Protein AF-A0AA93BDP3-F1 (afdb_monomer_lite)

Foldseek 3Di:
DDDDDDDDDDDDDDDDDPPPDPDPPDPPPVPVWAFDWAFDFADDPDPDDDGWDAAFAKKFKFKFAFPDDDFDVGTPPPSGRFIWTDHGHRTTHGDVVTDTDTDDPDGWIKMKMKPDRDDDDRNDDDADPPDCPCVRSRVIDIDIDGD

Structure (mmCIF, N/CA/C/O backbone):
data_AF-A0AA93BDP3-F1
#
_entry.id   AF-A0AA93BDP3-F1
#
loop_
_atom_site.group_PDB
_atom_site.id
_atom_site.type_symbol
_atom_site.label_atom_id
_atom_site.label_alt_id
_atom_site.label_comp_id
_atom_site.label_asym_id
_atom_site.label_entity_id
_atom_site.label_seq_id
_atom_site.pdbx_PDB_ins_code
_atom_site.Cartn_x
_atom_site.Cartn_y
_atom_site.Cartn_z
_atom_site.occupancy
_atom_site.B_iso_or_equiv
_atom_site.auth_seq_id
_atom_site.auth_comp_id
_atom_site.auth_asym_id
_atom_site.auth_atom_id
_atom_site.pdbx_PDB_model_num
ATOM 1 N N . MET A 1 1 ? -50.319 79.527 -13.551 1.00 42.88 1 MET A N 1
ATOM 2 C CA . MET A 1 1 ? -48.980 79.316 -12.952 1.00 42.88 1 MET A CA 1
ATOM 3 C C . MET A 1 1 ? -49.105 78.208 -11.916 1.00 42.88 1 MET A C 1
ATOM 5 O O . MET A 1 1 ? -49.765 78.401 -10.906 1.00 42.88 1 MET A O 1
ATOM 9 N N . LYS A 1 2 ? -48.605 77.010 -12.232 1.00 38.09 2 LYS A N 1
ATOM 10 C CA . LYS A 1 2 ? -48.874 75.761 -11.503 1.00 38.09 2 LYS A CA 1
ATOM 11 C C . LYS A 1 2 ? -47.620 75.378 -10.711 1.00 38.09 2 LYS A C 1
ATOM 13 O O . LYS A 1 2 ? -46.601 75.061 -11.312 1.00 38.09 2 LYS A O 1
ATOM 18 N N . LYS A 1 3 ? -47.681 75.454 -9.377 1.00 42.91 3 LYS A N 1
ATOM 19 C CA . LYS A 1 3 ? -46.664 74.894 -8.474 1.00 42.91 3 LYS A CA 1
ATOM 20 C C . LYS A 1 3 ? -47.032 73.435 -8.221 1.00 42.91 3 LYS A C 1
ATOM 22 O O . LYS A 1 3 ? -48.096 73.179 -7.668 1.00 42.91 3 LYS A O 1
ATOM 27 N N . MET A 1 4 ? -46.191 72.493 -8.634 1.00 49.16 4 MET A N 1
ATOM 28 C CA . MET A 1 4 ? -46.316 71.095 -8.217 1.00 49.16 4 MET A CA 1
ATOM 29 C C . MET A 1 4 ? -44.953 70.575 -7.773 1.00 49.16 4 MET A C 1
ATOM 31 O O . MET A 1 4 ? -44.023 70.416 -8.560 1.00 49.16 4 MET A O 1
ATOM 35 N N . THR A 1 5 ? -44.872 70.403 -6.459 1.00 49.09 5 THR A N 1
ATOM 36 C CA . THR A 1 5 ? -43.791 69.834 -5.664 1.00 49.09 5 THR A CA 1
ATOM 37 C C . THR A 1 5 ? -43.492 68.403 -6.111 1.00 49.09 5 THR A C 1
ATOM 39 O O . THR A 1 5 ? -44.406 67.602 -6.297 1.00 49.09 5 THR A O 1
ATOM 42 N N . LYS A 1 6 ? -42.206 68.092 -6.305 1.00 47.19 6 LYS A N 1
ATOM 43 C CA . LYS A 1 6 ? -41.713 66.779 -6.735 1.00 47.19 6 LYS A CA 1
ATOM 44 C C . LYS A 1 6 ? -41.786 65.785 -5.568 1.00 47.19 6 LYS A C 1
ATOM 46 O O . LYS A 1 6 ? -41.205 66.045 -4.520 1.00 47.19 6 LYS A O 1
ATOM 51 N N . PHE A 1 7 ? -42.481 64.666 -5.762 1.00 49.91 7 PHE A N 1
ATOM 52 C CA . PHE A 1 7 ? -42.491 63.535 -4.833 1.00 49.91 7 PHE A CA 1
ATOM 53 C C . PHE A 1 7 ? -41.270 62.635 -5.069 1.00 49.91 7 PHE A C 1
ATOM 55 O O . PHE A 1 7 ? -40.931 62.313 -6.207 1.00 49.91 7 PHE A O 1
ATOM 62 N N . PHE A 1 8 ? -40.621 62.254 -3.971 1.00 51.09 8 PHE A N 1
ATOM 63 C CA . PHE A 1 8 ? -39.533 61.283 -3.892 1.00 51.09 8 PHE A CA 1
ATOM 64 C C . PHE A 1 8 ? -40.124 59.873 -4.058 1.00 51.09 8 PHE A C 1
ATOM 66 O O . PHE A 1 8 ? -41.005 59.493 -3.289 1.00 51.09 8 PHE A O 1
ATOM 73 N N . ALA A 1 9 ? -39.668 59.105 -5.050 1.00 52.03 9 ALA A N 1
ATOM 74 C CA . ALA A 1 9 ? -40.040 57.700 -5.217 1.00 52.03 9 ALA A CA 1
ATOM 75 C C . ALA A 1 9 ? -38.878 56.809 -4.755 1.00 52.03 9 ALA A C 1
ATOM 77 O O . ALA A 1 9 ? -37.802 56.810 -5.348 1.00 52.03 9 ALA A O 1
ATOM 78 N N . LEU A 1 10 ? -39.115 56.080 -3.664 1.00 44.25 10 LEU A N 1
ATOM 79 C CA . LEU A 1 10 ? -38.250 55.052 -3.096 1.00 44.25 10 LEU A CA 1
ATOM 80 C C . LEU A 1 10 ? -38.390 53.774 -3.938 1.00 44.25 10 LEU A C 1
ATOM 82 O O . LEU A 1 10 ? -39.444 53.144 -3.929 1.00 44.25 10 LEU A O 1
ATOM 86 N N . ALA A 1 11 ? -37.348 53.401 -4.679 1.00 54.69 11 ALA A N 1
ATOM 87 C CA . ALA A 1 11 ? -37.310 52.141 -5.414 1.00 54.69 11 ALA A CA 1
ATOM 88 C C . ALA A 1 11 ? -36.842 51.008 -4.480 1.00 54.69 11 ALA A C 1
ATOM 90 O O . ALA A 1 11 ? -35.660 50.917 -4.158 1.00 54.69 11 ALA A O 1
ATOM 91 N N . LEU A 1 12 ? -37.772 50.151 -4.041 1.00 49.03 12 LEU A N 1
ATOM 92 C CA . LEU A 1 12 ? -37.450 48.845 -3.459 1.00 49.03 12 LEU A CA 1
ATOM 93 C C . LEU A 1 12 ? -37.124 47.873 -4.599 1.00 49.03 12 LEU A C 1
ATOM 95 O O . LEU A 1 12 ? -38.009 47.496 -5.366 1.00 49.03 12 LEU A O 1
ATOM 99 N N . LEU A 1 13 ? -35.863 47.457 -4.699 1.00 49.91 13 LEU A N 1
ATOM 100 C CA . LEU A 1 13 ? -35.436 46.403 -5.613 1.00 49.91 13 LEU A CA 1
ATOM 101 C C . LEU A 1 13 ? -35.403 45.071 -4.849 1.00 49.91 13 LEU A C 1
ATOM 103 O O . LEU A 1 13 ? -34.423 44.747 -4.185 1.00 49.91 13 LEU A O 1
ATOM 107 N N . ALA A 1 14 ? -36.500 44.316 -4.916 1.00 54.69 14 ALA A N 1
ATOM 108 C CA . ALA A 1 14 ? -36.542 42.928 -4.467 1.00 54.69 14 ALA A CA 1
ATOM 109 C C . ALA A 1 14 ? -36.019 42.030 -5.600 1.00 54.69 14 ALA A C 1
ATOM 111 O O . ALA A 1 14 ? -36.717 41.785 -6.583 1.00 54.69 14 ALA A O 1
ATOM 112 N N . GLY A 1 15 ? -34.769 41.576 -5.486 1.00 51.59 15 GLY A N 1
ATOM 113 C CA . GLY A 1 15 ? -34.210 40.550 -6.363 1.00 51.59 15 GLY A CA 1
ATOM 114 C C . GLY A 1 15 ? -34.722 39.174 -5.946 1.00 51.59 15 GLY A C 1
ATOM 115 O O . GLY A 1 15 ? -34.378 38.684 -4.874 1.00 51.59 15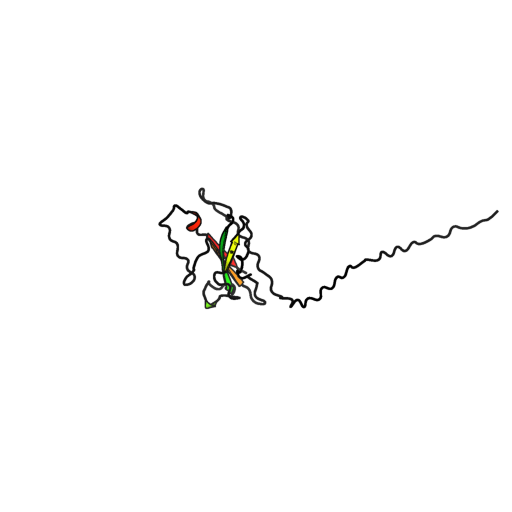 GLY A O 1
ATOM 116 N N . ALA A 1 16 ? -35.555 38.559 -6.784 1.00 53.38 16 ALA A N 1
ATOM 117 C CA . ALA A 1 16 ? -35.942 37.165 -6.636 1.00 53.38 16 ALA A CA 1
ATOM 118 C C . ALA A 1 16 ? -34.717 36.275 -6.898 1.00 53.38 16 ALA A C 1
ATOM 120 O O . ALA A 1 16 ? -34.163 36.282 -7.997 1.00 53.38 16 ALA A O 1
ATOM 121 N N . MET A 1 17 ? -34.289 35.514 -5.891 1.00 52.91 17 MET A N 1
ATOM 122 C CA . MET A 1 17 ? -33.316 34.443 -6.091 1.00 52.91 17 MET A CA 1
ATOM 123 C C . MET A 1 17 ? -34.071 33.266 -6.709 1.00 52.91 17 MET A C 1
ATOM 125 O O . MET A 1 17 ? -34.927 32.672 -6.056 1.00 52.91 17 MET A O 1
ATOM 129 N N . VAL A 1 18 ? -33.804 32.960 -7.981 1.00 53.69 18 VAL A N 1
ATOM 130 C CA . VAL A 1 18 ? -34.303 31.731 -8.601 1.00 53.69 18 VAL A CA 1
ATOM 131 C C . VAL A 1 18 ? -33.422 30.592 -8.080 1.00 53.69 18 VAL A C 1
ATOM 133 O O . VAL A 1 18 ? -32.259 30.452 -8.451 1.00 53.69 18 VAL A O 1
ATOM 136 N N . SER A 1 19 ? -33.940 29.840 -7.112 1.00 49.31 19 SER A N 1
ATOM 137 C CA . SER A 1 19 ? -33.335 28.580 -6.691 1.00 49.31 19 SER A CA 1
ATOM 138 C C . SER A 1 19 ? -33.794 27.520 -7.684 1.00 49.31 19 SER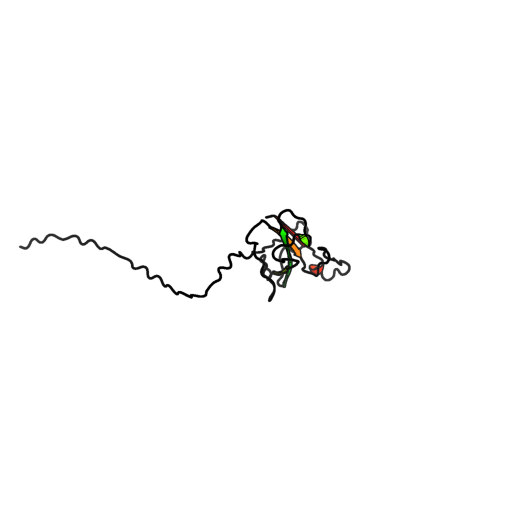 A C 1
ATOM 140 O O . SER A 1 19 ? -34.966 27.148 -7.694 1.00 49.31 19 SER A O 1
ATOM 142 N N . CYS A 1 20 ? -32.898 27.066 -8.559 1.00 48.88 20 CYS A N 1
ATOM 143 C CA . CYS A 1 20 ? -33.125 25.850 -9.330 1.00 48.88 20 CYS A CA 1
ATOM 144 C C . CYS A 1 20 ? -32.985 24.651 -8.384 1.00 48.88 20 CYS A C 1
ATOM 146 O O . CYS A 1 20 ? -31.910 24.070 -8.261 1.00 48.88 20 CYS A O 1
ATOM 148 N N . SER A 1 21 ? -34.066 24.286 -7.701 1.00 50.03 21 SER A N 1
ATOM 149 C CA . SER A 1 21 ? -34.184 22.984 -7.050 1.00 50.03 21 SER A CA 1
ATOM 150 C C . SER A 1 21 ? -34.508 21.937 -8.115 1.00 50.03 21 SER A C 1
ATOM 152 O O . SER A 1 21 ? -35.646 21.839 -8.568 1.00 50.03 21 SER A O 1
ATOM 154 N N . THR A 1 22 ? -33.502 21.167 -8.527 1.00 46.56 22 THR A N 1
ATOM 155 C CA . THR A 1 22 ? -33.737 19.801 -9.005 1.00 46.56 22 THR A CA 1
ATOM 156 C C . THR A 1 22 ? -33.573 18.897 -7.796 1.00 46.56 22 THR A C 1
ATOM 158 O O . THR A 1 22 ? -32.465 18.681 -7.311 1.00 46.56 22 THR A O 1
ATOM 161 N N . GLU A 1 23 ? -34.708 18.454 -7.264 1.00 53.53 23 GLU A N 1
ATOM 162 C CA . GLU A 1 23 ? -34.772 17.320 -6.355 1.00 53.53 23 GLU A CA 1
ATOM 163 C C . GLU A 1 23 ? -34.564 16.051 -7.184 1.00 53.53 23 GLU A C 1
ATOM 165 O O . GLU A 1 23 ? -35.497 15.554 -7.808 1.00 53.53 23 GLU A O 1
ATOM 170 N N . ASP A 1 24 ? -33.347 15.516 -7.183 1.00 44.81 24 ASP A N 1
ATOM 171 C CA . ASP A 1 24 ? -33.153 14.095 -7.449 1.00 44.81 24 ASP A CA 1
ATOM 172 C C . ASP A 1 24 ? -33.258 13.368 -6.111 1.00 44.81 24 ASP A C 1
ATOM 174 O O . ASP A 1 24 ? -32.298 13.244 -5.347 1.00 44.81 24 ASP A O 1
ATOM 178 N N . THR A 1 25 ? -34.469 12.904 -5.805 1.00 51.44 25 THR A N 1
ATOM 179 C CA . THR A 1 25 ? -34.734 11.969 -4.711 1.00 51.44 25 THR A CA 1
ATOM 180 C C . THR A 1 25 ? -34.200 10.587 -5.093 1.00 51.44 25 THR A C 1
ATOM 182 O O . THR A 1 25 ? -34.947 9.646 -5.350 1.00 51.44 25 THR A O 1
ATOM 185 N N . VAL A 1 26 ? -32.878 10.446 -5.136 1.00 51.81 26 VAL A N 1
ATOM 186 C CA . VAL A 1 26 ? -32.253 9.146 -4.898 1.00 51.81 26 VAL A CA 1
ATOM 187 C C . VAL A 1 26 ? -32.220 8.999 -3.380 1.00 51.81 26 VAL A C 1
ATOM 189 O O . VAL A 1 26 ? -31.751 9.925 -2.716 1.00 51.81 26 VAL A O 1
ATOM 192 N N . PRO A 1 27 ? -32.696 7.895 -2.781 1.00 41.59 27 PRO A N 1
ATOM 193 C CA . PRO A 1 27 ? -32.350 7.609 -1.403 1.00 41.59 27 PRO A CA 1
ATOM 194 C C . PRO A 1 27 ? -30.847 7.332 -1.397 1.00 41.59 27 PRO A C 1
ATOM 196 O O . PRO A 1 27 ? -30.405 6.195 -1.556 1.00 41.59 27 PRO A O 1
ATOM 199 N N . SER A 1 28 ? -30.036 8.382 -1.277 1.00 44.47 28 SER A N 1
ATOM 200 C CA . SER A 1 28 ? -28.689 8.219 -0.788 1.00 44.47 28 SER A CA 1
ATOM 201 C C . SER A 1 28 ? -28.878 7.711 0.632 1.00 44.47 28 SER A C 1
ATOM 203 O O . SER A 1 28 ? -29.227 8.442 1.554 1.00 44.47 28 SER A O 1
ATOM 205 N N . THR A 1 29 ? -28.665 6.413 0.829 1.00 46.38 29 THR A N 1
ATOM 206 C CA . THR A 1 29 ? -27.973 6.008 2.044 1.00 46.38 29 THR A CA 1
ATOM 207 C C . THR A 1 29 ? -26.754 6.911 2.082 1.00 46.38 29 THR A C 1
ATOM 209 O O . THR A 1 29 ? -25.841 6.741 1.270 1.00 46.38 29 THR A O 1
ATOM 212 N N . GLN A 1 30 ? -26.822 7.968 2.884 1.00 49.25 30 GLN A N 1
ATOM 213 C CA . GLN A 1 30 ? -25.695 8.826 3.166 1.00 49.25 30 GLN A CA 1
ATOM 214 C C . GLN A 1 30 ? -24.679 7.871 3.784 1.00 49.25 30 GLN A C 1
ATOM 216 O O . GLN A 1 30 ? -24.812 7.426 4.918 1.00 49.25 30 GLN A O 1
ATOM 221 N N . ASN A 1 31 ? -23.795 7.350 2.937 1.00 57.94 31 ASN A N 1
ATOM 222 C CA . ASN A 1 31 ? -22.749 6.448 3.353 1.00 57.94 31 ASN A CA 1
ATOM 223 C C . ASN A 1 31 ? -21.790 7.394 4.056 1.00 57.94 31 ASN A C 1
ATOM 225 O O . ASN A 1 31 ? -20.954 8.008 3.402 1.00 57.94 31 ASN A O 1
ATOM 229 N N . ASP A 1 32 ? -21.960 7.564 5.367 1.00 76.06 32 ASP A N 1
ATOM 230 C CA . ASP A 1 32 ? -21.176 8.470 6.221 1.00 76.06 32 ASP A CA 1
ATOM 231 C C . ASP A 1 32 ? -19.665 8.137 6.232 1.00 76.06 32 ASP A C 1
ATOM 233 O O . ASP A 1 32 ? -18.878 8.724 6.969 1.00 76.06 32 ASP A O 1
ATOM 237 N N . LYS A 1 33 ? -19.240 7.182 5.399 1.00 86.12 33 LYS A N 1
ATOM 238 C CA . LYS A 1 33 ? -17.868 6.749 5.198 1.00 86.12 33 LYS A CA 1
ATOM 239 C C . LYS A 1 33 ? -17.125 7.711 4.272 1.00 86.12 33 LYS A C 1
ATOM 241 O O . LYS A 1 33 ? -17.485 7.900 3.110 1.00 86.12 33 LYS A O 1
ATOM 246 N N . VAL A 1 34 ? -16.021 8.255 4.773 1.00 94.19 34 VAL A N 1
ATOM 247 C CA . VAL A 1 34 ? -15.106 9.121 4.018 1.00 94.19 34 VAL A CA 1
ATOM 248 C C . VAL A 1 34 ? -14.066 8.264 3.299 1.00 94.19 34 VAL A C 1
ATOM 250 O O . VAL A 1 34 ? -13.369 7.468 3.928 1.00 94.19 34 VAL A O 1
ATOM 253 N N . ALA A 1 35 ? -13.960 8.413 1.977 1.00 96.50 35 ALA A N 1
ATOM 254 C CA . ALA A 1 35 ? -12.942 7.722 1.187 1.00 96.50 35 ALA A CA 1
ATOM 255 C C . ALA A 1 35 ? -11.547 8.289 1.486 1.00 96.50 35 ALA A C 1
ATOM 257 O O . ALA A 1 35 ? -11.364 9.508 1.538 1.00 96.50 35 ALA A O 1
ATOM 258 N N . VAL A 1 36 ? -10.560 7.408 1.640 1.00 97.56 36 VAL A N 1
ATOM 259 C CA . VAL A 1 36 ? -9.168 7.817 1.855 1.00 97.56 36 VAL A CA 1
ATOM 260 C C . VAL A 1 36 ? -8.558 8.251 0.524 1.00 97.56 36 VAL A C 1
ATOM 262 O O . VAL A 1 36 ? -8.669 7.546 -0.482 1.00 97.56 36 VAL A O 1
ATOM 265 N N . GLN A 1 37 ? -7.891 9.405 0.517 1.00 97.44 37 GLN A N 1
ATOM 266 C CA . GLN A 1 37 ? -7.104 9.871 -0.623 1.00 97.44 37 GLN A CA 1
ATOM 267 C C . GLN A 1 37 ? -5.632 9.543 -0.382 1.00 97.44 37 GLN A C 1
ATOM 269 O O . GLN A 1 37 ? -5.016 10.093 0.527 1.00 97.44 37 GLN A O 1
ATOM 274 N N . PHE A 1 38 ? -5.068 8.655 -1.199 1.00 97.56 38 PHE A N 1
ATOM 275 C CA . PHE A 1 38 ? -3.659 8.286 -1.103 1.00 97.56 38 PHE A CA 1
ATOM 276 C C . PHE A 1 38 ? -2.820 9.093 -2.090 1.00 97.56 38 PHE A C 1
ATOM 278 O O . PHE A 1 38 ? -3.064 9.079 -3.300 1.00 97.56 38 PHE A O 1
ATOM 285 N N . THR A 1 39 ? -1.793 9.755 -1.563 1.00 96.50 39 THR A N 1
ATOM 286 C CA . THR A 1 39 ? -0.762 10.431 -2.351 1.00 96.50 39 THR A CA 1
ATOM 287 C C . THR A 1 39 ? 0.617 10.021 -1.859 1.00 96.50 39 THR A C 1
ATOM 289 O O . THR A 1 39 ? 0.848 10.017 -0.652 1.00 96.50 39 THR A O 1
ATOM 292 N N . GLY A 1 40 ? 1.539 9.718 -2.770 1.00 92.38 40 GLY A N 1
ATOM 293 C CA . GLY A 1 40 ? 2.901 9.308 -2.434 1.00 92.38 40 GLY A CA 1
ATOM 294 C C . GLY A 1 40 ? 3.932 10.159 -3.161 1.00 92.38 40 GLY A C 1
ATOM 295 O O . GLY A 1 40 ? 3.937 10.210 -4.387 1.00 92.38 40 GLY A O 1
ATOM 296 N N . GLY A 1 41 ? 4.818 10.816 -2.416 1.00 90.75 41 GLY A N 1
ATOM 297 C CA . GLY A 1 41 ? 6.020 11.438 -2.970 1.00 90.75 41 GLY A CA 1
ATOM 298 C C . GLY A 1 41 ? 7.219 10.505 -2.826 1.00 90.75 41 GLY A C 1
ATOM 299 O O . GLY A 1 41 ? 7.371 9.864 -1.789 1.00 90.75 41 GLY A O 1
ATOM 300 N N . ILE A 1 42 ? 8.083 10.458 -3.840 1.00 86.88 42 ILE A N 1
ATOM 301 C CA . ILE A 1 42 ? 9.361 9.744 -3.765 1.00 86.88 42 ILE A CA 1
ATOM 302 C C . ILE A 1 42 ? 10.445 10.760 -3.399 1.00 86.88 42 ILE A C 1
ATOM 304 O O . ILE A 1 42 ? 10.641 11.754 -4.097 1.00 86.88 42 ILE A O 1
ATOM 308 N N . SER A 1 43 ? 11.146 10.518 -2.292 1.00 82.94 43 SER A N 1
ATOM 309 C CA . SER A 1 43 ? 12.266 11.347 -1.844 1.00 82.94 43 SER A CA 1
ATOM 310 C C . SER A 1 43 ? 13.506 10.477 -1.691 1.00 82.94 43 SER A C 1
ATOM 312 O O . SER A 1 43 ? 13.554 9.591 -0.839 1.00 82.94 43 SER A O 1
ATOM 314 N N . VAL A 1 44 ? 14.507 10.719 -2.535 1.00 72.88 44 VAL A N 1
ATOM 315 C CA . VAL A 1 44 ? 15.756 9.950 -2.581 1.00 72.88 44 VAL A CA 1
ATOM 316 C C . VAL A 1 44 ? 16.951 10.894 -2.523 1.00 72.88 44 VAL A C 1
ATOM 318 O O . VAL A 1 44 ? 16.970 11.942 -3.160 1.00 72.88 44 VAL A O 1
ATOM 321 N N . ASN A 1 45 ? 17.977 10.503 -1.765 1.00 62.94 45 ASN A N 1
ATOM 322 C CA . ASN A 1 45 ? 19.253 11.225 -1.670 1.00 62.94 45 ASN A CA 1
ATOM 323 C C . ASN A 1 45 ? 20.356 10.579 -2.532 1.00 62.94 45 ASN A C 1
ATOM 325 O O . ASN A 1 45 ? 21.539 10.871 -2.356 1.00 62.94 45 ASN A O 1
ATOM 329 N N . THR A 1 46 ? 20.001 9.654 -3.430 1.00 56.38 46 THR A N 1
ATOM 330 C CA . THR A 1 46 ? 20.967 8.873 -4.209 1.00 56.38 46 THR A CA 1
ATOM 331 C C . THR A 1 46 ? 20.949 9.270 -5.681 1.00 56.38 46 THR A C 1
ATOM 333 O O . THR A 1 46 ? 19.930 9.621 -6.263 1.00 56.38 46 THR A O 1
ATOM 336 N N . ARG A 1 47 ? 22.124 9.192 -6.305 1.00 51.28 47 ARG A N 1
ATOM 337 C CA . ARG A 1 47 ? 22.379 9.572 -7.703 1.00 51.28 47 ARG A CA 1
ATOM 338 C C . ARG A 1 47 ? 21.771 8.637 -8.764 1.00 51.28 47 ARG A C 1
ATOM 340 O O . ARG A 1 47 ? 22.003 8.872 -9.941 1.00 51.28 47 ARG A O 1
ATOM 347 N N . ALA A 1 48 ? 21.069 7.573 -8.367 1.00 52.38 48 ALA A N 1
ATOM 348 C CA . ALA A 1 48 ? 20.653 6.483 -9.257 1.00 52.38 48 ALA A CA 1
ATOM 349 C C . ALA A 1 48 ? 19.142 6.178 -9.247 1.00 52.38 48 ALA A C 1
ATOM 351 O O . ALA A 1 48 ? 18.732 5.245 -9.925 1.00 52.38 48 ALA A O 1
ATOM 352 N N . ALA A 1 49 ? 18.323 6.922 -8.496 1.00 62.00 49 ALA A N 1
ATOM 353 C CA . ALA A 1 49 ? 16.910 6.590 -8.298 1.00 62.00 49 ALA A CA 1
ATOM 354 C C . ALA A 1 49 ? 15.960 7.541 -9.044 1.00 62.00 49 ALA A C 1
ATOM 356 O O . ALA A 1 49 ? 16.211 8.746 -9.141 1.00 62.00 49 ALA A O 1
ATOM 357 N N . GLY A 1 50 ? 14.863 6.982 -9.564 1.00 68.25 50 GLY A N 1
ATOM 358 C CA . GLY A 1 50 ? 13.741 7.750 -10.101 1.00 68.25 50 GLY A CA 1
ATOM 359 C C . GLY A 1 50 ? 13.007 8.497 -8.985 1.00 68.25 50 GLY A C 1
ATOM 360 O O . GLY A 1 50 ? 12.944 8.034 -7.852 1.00 68.25 50 GLY A O 1
ATOM 361 N N . VAL A 1 51 ? 12.470 9.677 -9.296 1.00 82.19 51 VAL A N 1
ATOM 362 C CA . VAL A 1 51 ? 11.748 10.544 -8.337 1.00 82.19 51 VAL A CA 1
ATOM 363 C C . VAL A 1 51 ? 10.264 10.697 -8.675 1.00 82.19 51 VAL A C 1
ATOM 365 O O . VAL A 1 51 ? 9.574 11.535 -8.100 1.00 82.19 51 VAL A O 1
ATOM 368 N N . ALA A 1 52 ? 9.773 9.923 -9.640 1.00 89.62 52 ALA A N 1
ATOM 369 C CA . ALA A 1 52 ? 8.414 10.011 -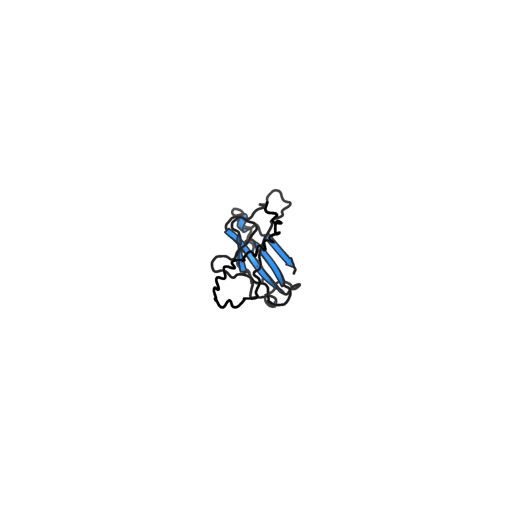10.146 1.00 89.62 52 ALA A CA 1
ATOM 370 C C . ALA A 1 52 ? 7.840 8.614 -10.365 1.00 89.62 52 ALA A C 1
ATOM 372 O O . ALA A 1 52 ? 8.565 7.700 -10.751 1.00 89.62 52 ALA A O 1
ATOM 373 N N . TRP A 1 53 ? 6.535 8.497 -10.153 1.00 94.25 53 TRP A N 1
ATOM 374 C CA . TRP A 1 53 ? 5.765 7.313 -10.509 1.00 94.25 53 TRP A CA 1
ATOM 375 C C . TRP A 1 53 ? 5.563 7.247 -12.021 1.00 94.25 53 TRP A C 1
ATOM 377 O O . TRP A 1 53 ? 5.347 8.275 -12.671 1.00 94.25 53 TRP A O 1
ATOM 387 N N . ALA A 1 54 ? 5.593 6.042 -12.570 1.00 94.00 54 ALA A N 1
ATOM 388 C CA . ALA A 1 54 ? 5.156 5.743 -13.921 1.00 94.00 54 ALA A CA 1
ATOM 389 C C . ALA A 1 54 ? 3.651 5.419 -13.958 1.00 94.00 54 ALA A C 1
ATOM 391 O O . ALA A 1 54 ? 3.027 5.063 -12.955 1.00 94.00 54 ALA A O 1
ATOM 392 N N . ASP A 1 55 ? 3.051 5.549 -15.143 1.00 96.00 55 ASP A N 1
ATOM 393 C CA . ASP A 1 55 ? 1.706 5.024 -15.377 1.00 96.00 55 ASP A CA 1
ATOM 394 C C . ASP A 1 55 ? 1.713 3.501 -15.224 1.00 96.00 55 ASP A C 1
ATOM 396 O O . ASP A 1 55 ? 2.538 2.808 -15.820 1.00 96.00 55 ASP A O 1
ATOM 400 N N . GLY A 1 56 ? 0.791 2.986 -14.414 1.00 96.00 56 GLY A N 1
ATOM 401 C CA . GLY A 1 56 ? 0.710 1.562 -14.112 1.00 96.00 56 GLY A CA 1
ATOM 402 C C . GLY A 1 56 ? 1.439 1.134 -12.841 1.00 96.00 56 GLY A C 1
ATOM 403 O O . GLY A 1 56 ? 1.222 -0.003 -12.419 1.00 96.00 56 GLY A O 1
ATOM 404 N N . ASP A 1 57 ? 2.212 2.015 -12.197 1.00 96.81 57 ASP A N 1
ATOM 405 C CA . ASP A 1 57 ? 2.852 1.704 -10.916 1.00 96.81 57 ASP A CA 1
ATOM 406 C C . ASP A 1 57 ? 1.803 1.399 -9.853 1.00 96.81 57 ASP A C 1
ATOM 408 O O . ASP A 1 57 ? 0.804 2.110 -9.709 1.00 96.81 57 ASP A O 1
ATOM 412 N N . ARG A 1 58 ? 2.028 0.323 -9.098 1.00 97.88 58 ARG A N 1
ATOM 413 C CA . ARG A 1 58 ? 1.063 -0.192 -8.126 1.00 97.88 58 ARG A CA 1
ATOM 414 C C . ARG A 1 58 ? 1.657 -0.278 -6.742 1.00 97.88 58 ARG A C 1
ATOM 416 O O . ARG A 1 58 ? 2.760 -0.793 -6.568 1.00 97.88 58 ARG A O 1
ATOM 423 N N . ILE A 1 59 ? 0.861 0.136 -5.766 1.00 98.44 59 ILE A N 1
ATOM 424 C CA . ILE A 1 59 ? 1.162 0.003 -4.346 1.00 98.44 59 ILE A CA 1
ATOM 425 C C . ILE A 1 59 ? 0.194 -0.969 -3.677 1.00 98.44 59 ILE A C 1
ATOM 427 O O . ILE A 1 59 ? -0.986 -1.034 -4.035 1.00 98.44 59 ILE A O 1
ATOM 431 N N . GLY A 1 60 ? 0.701 -1.720 -2.703 1.00 98.56 60 GLY A N 1
ATOM 432 C CA . GLY A 1 60 ? -0.124 -2.463 -1.753 1.00 98.56 60 GLY A CA 1
ATOM 433 C C . GLY A 1 60 ? -0.391 -1.606 -0.524 1.00 98.56 60 GLY A C 1
ATOM 434 O O . GLY A 1 60 ? 0.530 -0.956 -0.033 1.00 98.56 60 GLY A O 1
ATOM 435 N N . ILE A 1 61 ? -1.634 -1.588 -0.041 1.00 98.81 61 ILE A N 1
ATOM 436 C CA . ILE A 1 61 ? -2.064 -0.787 1.112 1.00 98.81 61 ILE A CA 1
ATOM 437 C C . ILE A 1 61 ? -2.650 -1.694 2.193 1.00 98.81 61 ILE A C 1
ATOM 439 O O . ILE A 1 61 ? -3.513 -2.530 1.916 1.00 98.81 61 ILE A O 1
ATOM 443 N N . PHE A 1 62 ? -2.229 -1.470 3.434 1.00 98.75 62 PHE A N 1
ATOM 444 C CA . PHE A 1 62 ? -2.827 -2.044 4.634 1.00 98.75 62 PHE A CA 1
ATOM 445 C C . PHE A 1 62 ? -3.334 -0.926 5.541 1.00 98.75 62 PHE A C 1
ATOM 447 O O . PHE A 1 62 ? -2.708 0.133 5.628 1.00 98.75 62 PHE A O 1
ATOM 454 N N . MET A 1 63 ? -4.441 -1.180 6.235 1.00 98.69 63 MET A N 1
ATOM 455 C CA . MET A 1 63 ? -4.959 -0.299 7.283 1.00 98.69 63 MET A CA 1
ATOM 456 C C . MET A 1 63 ? -5.050 -1.078 8.587 1.00 98.69 63 MET A C 1
ATOM 458 O O . MET A 1 63 ? -5.668 -2.146 8.625 1.00 98.69 63 MET A O 1
ATOM 462 N N . THR A 1 64 ? -4.469 -0.537 9.649 1.00 98.56 64 THR A N 1
ATOM 463 C CA . THR A 1 64 ? -4.482 -1.158 10.976 1.00 98.56 64 THR A CA 1
ATOM 464 C C . THR A 1 64 ? -5.110 -0.235 12.004 1.00 98.56 64 THR A C 1
ATOM 466 O O . THR A 1 64 ? -5.214 0.966 11.781 1.00 98.56 64 THR A O 1
ATOM 469 N N . GLU A 1 65 ? -5.492 -0.777 13.157 1.00 98.12 65 GLU A N 1
ATOM 470 C CA . GLU A 1 65 ? -5.700 0.048 14.354 1.00 98.12 65 GLU A CA 1
ATOM 471 C C . GLU A 1 65 ? -4.439 0.894 14.632 1.00 98.12 65 GLU A C 1
ATOM 473 O O . GLU A 1 65 ? -3.314 0.397 14.479 1.00 98.12 65 GLU A O 1
ATOM 478 N N . ALA A 1 66 ? -4.624 2.165 15.007 1.00 98.12 66 ALA A N 1
ATOM 479 C CA . ALA A 1 66 ? -3.520 3.091 15.256 1.00 98.12 66 ALA A CA 1
ATOM 480 C C . ALA A 1 66 ? -2.550 2.577 16.333 1.00 98.12 66 ALA A C 1
ATOM 482 O O . ALA A 1 66 ? -2.944 1.994 17.350 1.00 98.12 66 ALA A O 1
ATOM 483 N N . GLY A 1 67 ? -1.251 2.777 16.100 1.00 97.31 67 GLY A N 1
ATOM 484 C CA . GLY A 1 67 ? -0.192 2.386 17.034 1.00 97.31 67 GLY A CA 1
ATOM 485 C C . GLY A 1 67 ? 0.032 0.874 17.168 1.00 97.31 67 GLY A C 1
ATOM 486 O O . GLY A 1 67 ? 0.848 0.446 17.991 1.00 97.31 67 GLY A O 1
ATOM 487 N N . LYS A 1 68 ? -0.657 0.037 16.381 1.00 96.75 68 LYS A N 1
ATOM 488 C CA . LYS A 1 68 ? -0.415 -1.412 16.336 1.00 96.75 68 LYS A CA 1
ATOM 489 C C . LYS A 1 68 ? 0.603 -1.767 15.262 1.00 96.75 68 LYS A C 1
ATOM 491 O O . LYS A 1 68 ? 0.709 -1.122 14.229 1.00 96.75 68 LYS A O 1
ATOM 496 N N . THR A 1 69 ? 1.355 -2.839 15.499 1.00 95.25 69 THR A N 1
ATOM 497 C CA . THR A 1 69 ? 2.232 -3.412 14.470 1.00 95.25 69 THR A CA 1
ATOM 498 C C . THR A 1 69 ? 1.410 -4.221 13.473 1.00 95.25 69 THR A C 1
ATOM 500 O O . THR A 1 69 ? 0.578 -5.034 13.881 1.00 95.25 69 THR A O 1
ATOM 503 N N . LEU A 1 70 ? 1.682 -4.022 12.179 1.00 96.62 70 LEU A N 1
ATOM 504 C CA . LEU A 1 70 ? 1.034 -4.732 11.080 1.00 96.62 70 LEU A CA 1
ATOM 505 C C . LEU A 1 70 ? 1.033 -6.253 11.305 1.00 96.62 70 LEU A C 1
ATOM 507 O O . LEU A 1 70 ? 2.082 -6.889 11.393 1.00 96.62 70 LEU A O 1
ATOM 511 N N . SER A 1 71 ? -0.170 -6.808 11.421 1.00 96.94 71 SER A N 1
ATOM 512 C CA . SER A 1 71 ? -0.462 -8.230 11.604 1.00 96.94 71 SER A CA 1
ATOM 513 C C . SER A 1 71 ? -1.938 -8.488 11.280 1.00 96.94 71 SER A C 1
ATOM 515 O O . SER A 1 71 ? -2.722 -7.542 11.198 1.00 96.94 71 SER A O 1
ATOM 517 N N . ALA A 1 72 ? -2.328 -9.754 11.112 1.00 97.06 72 ALA A N 1
ATOM 518 C CA . ALA A 1 72 ? -3.688 -10.114 10.695 1.00 97.06 72 ALA A CA 1
ATOM 519 C C . ALA A 1 72 ? -4.761 -9.649 11.678 1.00 97.06 72 ALA A C 1
ATOM 521 O O . ALA A 1 72 ? -5.813 -9.166 11.265 1.00 97.06 72 ALA A O 1
ATOM 522 N N . ASP A 1 73 ? -4.469 -9.734 12.973 1.00 97.62 73 ASP A N 1
ATOM 523 C CA . ASP A 1 73 ? -5.446 -9.467 14.029 1.00 97.62 73 ASP A CA 1
ATOM 524 C C . ASP A 1 73 ? -5.806 -7.981 14.165 1.00 97.62 73 ASP A C 1
ATOM 526 O O . ASP A 1 73 ? -6.795 -7.644 14.813 1.00 97.62 73 ASP A O 1
ATOM 530 N N . VAL A 1 74 ? -5.014 -7.085 13.567 1.00 97.81 74 VAL A N 1
ATOM 531 C CA . VAL A 1 74 ? -5.186 -5.629 13.705 1.00 97.81 74 VAL A CA 1
ATOM 532 C C . VAL A 1 74 ? -5.654 -4.953 12.420 1.00 97.81 74 VAL A C 1
ATOM 534 O O . VAL A 1 74 ? -5.781 -3.729 12.402 1.00 97.81 74 VAL A O 1
ATOM 537 N N . ILE A 1 75 ? -5.914 -5.716 11.351 1.00 98.31 75 ILE A N 1
ATOM 538 C CA . ILE A 1 75 ? -6.426 -5.182 10.083 1.00 98.31 75 ILE A CA 1
ATOM 539 C C . ILE A 1 75 ? -7.828 -4.591 10.273 1.00 98.31 75 ILE A C 1
ATOM 541 O O . ILE A 1 75 ? -8.718 -5.202 10.868 1.00 98.31 75 ILE A O 1
ATOM 545 N N . LYS A 1 76 ? -8.052 -3.407 9.698 1.00 98.06 76 LYS A N 1
ATOM 546 C CA . LYS A 1 76 ? -9.323 -2.671 9.761 1.00 98.06 76 LYS A CA 1
ATOM 547 C C . LYS A 1 76 ? -9.979 -2.572 8.381 1.00 98.06 76 LYS A C 1
ATOM 549 O O . LYS A 1 76 ? -9.304 -2.536 7.356 1.00 98.06 76 LYS A O 1
ATOM 554 N N . GLU A 1 77 ? -11.316 -2.588 8.350 1.00 96.94 77 GLU A N 1
ATOM 555 C CA . GLU A 1 77 ? -12.171 -2.559 7.139 1.00 96.94 77 GLU A CA 1
ATOM 556 C C . GLU A 1 77 ? -11.781 -3.577 6.032 1.00 96.94 77 GLU A C 1
ATOM 558 O O . GLU A 1 77 ? -12.090 -3.416 4.841 1.00 96.94 77 GLU A O 1
ATOM 563 N N . GLY A 1 78 ? -11.083 -4.655 6.410 1.00 96.88 78 GLY A N 1
ATOM 564 C CA . GLY A 1 78 ? -10.527 -5.640 5.481 1.00 96.88 78 GLY A CA 1
ATOM 565 C C . GLY A 1 78 ? -9.576 -5.026 4.449 1.00 96.88 78 GLY A C 1
ATOM 566 O O . GLY A 1 78 ? -9.602 -5.434 3.284 1.00 96.88 78 GLY A O 1
ATOM 567 N N . VAL A 1 79 ? -8.835 -3.984 4.825 1.00 98.44 79 VAL A N 1
ATOM 568 C CA . VAL A 1 79 ? -7.795 -3.379 3.988 1.00 98.44 79 VAL A CA 1
ATOM 569 C C . VAL A 1 79 ? -6.500 -4.139 4.244 1.00 98.44 79 VAL A C 1
ATOM 571 O O . VAL A 1 79 ? -5.677 -3.747 5.067 1.00 98.44 79 VAL A O 1
ATOM 574 N N . ASP A 1 80 ? -6.378 -5.271 3.558 1.00 98.38 80 ASP A N 1
ATOM 575 C CA . ASP A 1 80 ? -5.233 -6.174 3.613 1.00 98.38 80 ASP A CA 1
ATOM 576 C C . ASP A 1 80 ? -4.640 -6.302 2.203 1.00 98.38 80 ASP A C 1
ATOM 578 O O . ASP A 1 80 ? -5.283 -6.854 1.306 1.00 98.38 80 ASP A O 1
ATOM 582 N N . ASN A 1 81 ? -3.463 -5.706 1.989 1.00 98.44 81 ASN A N 1
ATOM 583 C CA . ASN A 1 81 ? -2.768 -5.614 0.701 1.00 98.44 81 ASN A CA 1
ATOM 584 C C . ASN A 1 81 ? -3.659 -5.143 -0.473 1.00 98.44 81 ASN A C 1
ATOM 586 O O . ASN A 1 81 ? -3.635 -5.704 -1.572 1.00 98.44 81 ASN A O 1
ATOM 590 N N . VAL A 1 82 ? -4.477 -4.111 -0.252 1.00 98.69 82 VAL A N 1
ATOM 591 C CA . VAL A 1 82 ? -5.364 -3.563 -1.288 1.00 98.69 82 VAL A CA 1
ATOM 592 C C . VAL A 1 82 ? -4.532 -2.839 -2.345 1.00 98.69 82 VAL A C 1
ATOM 594 O O . VAL A 1 82 ? -3.738 -1.959 -2.024 1.00 98.69 82 VAL A O 1
ATOM 597 N N . CYS A 1 83 ? -4.728 -3.203 -3.614 1.00 98.69 83 CYS A N 1
ATOM 598 C CA . CYS A 1 83 ? -3.957 -2.657 -4.725 1.00 98.69 83 CYS A CA 1
ATOM 599 C C . CYS A 1 83 ? -4.511 -1.309 -5.196 1.00 98.69 83 CYS A C 1
ATOM 601 O O . CYS A 1 83 ? -5.657 -1.214 -5.651 1.00 98.69 83 CYS A O 1
ATOM 603 N N . TYR A 1 84 ? -3.661 -0.289 -5.164 1.00 98.69 84 TYR A N 1
ATOM 604 C CA . TYR A 1 84 ? -3.905 1.010 -5.783 1.00 98.69 84 TYR A CA 1
ATOM 605 C C . TYR A 1 84 ? -2.863 1.265 -6.877 1.00 98.69 84 TYR A C 1
ATOM 607 O O . TYR A 1 84 ? -1.760 0.729 -6.819 1.00 98.69 84 TYR A O 1
ATOM 615 N N . GLN A 1 85 ?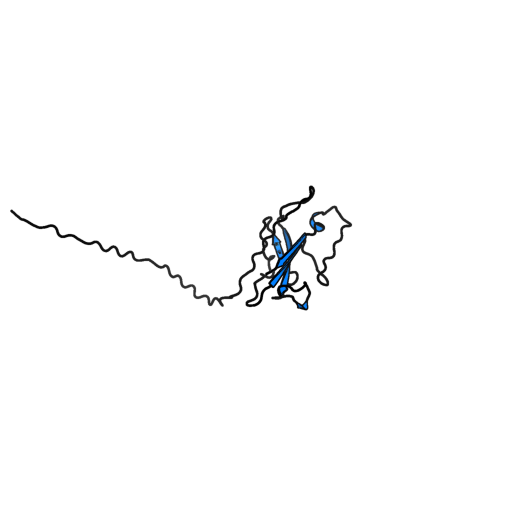 -3.214 2.064 -7.881 1.00 98.44 85 GLN A N 1
ATOM 616 C CA . GLN A 1 85 ? -2.401 2.330 -9.064 1.00 98.44 85 GLN A CA 1
ATOM 617 C C . GLN A 1 85 ? -2.238 3.838 -9.297 1.00 98.44 85 GLN A C 1
ATOM 619 O O . GLN A 1 85 ? -3.188 4.605 -9.114 1.00 98.44 85 GLN A O 1
ATOM 624 N N . SER A 1 86 ? -1.041 4.241 -9.722 1.00 97.50 86 SER A N 1
ATOM 625 C CA . SER A 1 86 ? -0.750 5.573 -10.248 1.00 97.50 86 SER A CA 1
ATOM 626 C C . SER A 1 86 ? -0.953 5.620 -11.764 1.00 97.50 86 SER A C 1
ATOM 628 O O . SER A 1 86 ? -0.719 4.647 -12.482 1.00 97.50 86 SER A O 1
ATOM 630 N N . ASN A 1 87 ? -1.370 6.784 -12.253 1.00 95.75 87 ASN A N 1
ATOM 631 C CA . ASN A 1 87 ? -1.401 7.126 -13.674 1.00 95.75 87 ASN A CA 1
ATOM 632 C C . ASN A 1 87 ? -0.176 7.956 -14.112 1.00 95.75 87 ASN A C 1
ATOM 634 O O . ASN A 1 87 ? -0.275 8.784 -15.017 1.00 95.75 87 ASN A O 1
ATOM 638 N N . GLY A 1 88 ? 0.952 7.809 -13.411 1.00 93.62 88 GLY A N 1
ATOM 639 C CA . GLY A 1 88 ? 2.137 8.655 -13.566 1.00 93.62 88 GLY A CA 1
ATOM 640 C C . GLY A 1 88 ? 2.086 9.957 -12.756 1.00 93.62 88 GLY A C 1
ATOM 641 O O . GLY A 1 88 ? 2.900 10.856 -12.962 1.00 93.62 88 GLY A O 1
ATOM 642 N N . SER A 1 89 ? 1.120 10.087 -11.842 1.00 93.38 89 SER A N 1
ATOM 643 C CA . SER A 1 89 ? 1.024 11.204 -10.896 1.00 93.38 89 SER A CA 1
ATOM 644 C C . SER A 1 89 ? 1.357 10.755 -9.469 1.00 93.38 89 SER A C 1
ATOM 646 O O . SER A 1 89 ? 1.616 9.584 -9.203 1.00 93.38 89 SER A O 1
ATOM 648 N N . ILE A 1 90 ? 1.348 11.690 -8.519 1.00 94.94 90 ILE A N 1
ATOM 649 C CA . ILE A 1 90 ? 1.512 11.359 -7.096 1.00 94.94 90 ILE A CA 1
ATOM 650 C C . ILE A 1 90 ? 0.251 10.748 -6.475 1.00 94.94 90 ILE A C 1
ATOM 652 O O . ILE A 1 90 ? 0.315 10.263 -5.349 1.00 94.94 90 ILE A O 1
ATOM 656 N N . ALA A 1 91 ? -0.895 10.825 -7.160 1.00 97.25 91 ALA A N 1
ATOM 657 C CA . ALA A 1 91 ? -2.171 10.335 -6.663 1.00 97.25 91 ALA A CA 1
ATOM 658 C C . ALA A 1 91 ? -2.380 8.871 -7.054 1.00 97.25 91 ALA A C 1
ATOM 660 O O . ALA A 1 91 ? -2.115 8.466 -8.187 1.00 97.25 91 ALA A O 1
ATOM 661 N N . PHE A 1 92 ? -2.919 8.102 -6.115 1.00 98.50 92 PHE A N 1
ATOM 662 C CA . PHE A 1 92 ? -3.197 6.685 -6.286 1.00 98.50 92 PHE A CA 1
ATOM 663 C C . PHE A 1 92 ? -4.699 6.426 -6.228 1.00 98.50 92 PHE A C 1
ATOM 665 O O . PHE A 1 92 ? -5.397 6.926 -5.346 1.00 98.50 92 PHE A O 1
ATOM 672 N N . SER A 1 93 ? -5.196 5.619 -7.161 1.00 98.31 93 SER A N 1
ATOM 673 C CA . SER A 1 93 ? -6.606 5.214 -7.230 1.00 98.31 93 SER A CA 1
ATOM 674 C C . SER A 1 93 ? -6.740 3.694 -7.142 1.00 98.31 93 SER A C 1
ATOM 676 O O . SER A 1 93 ? -5.807 2.992 -7.534 1.00 98.31 93 SER A O 1
ATOM 678 N N . PRO A 1 94 ? -7.881 3.152 -6.678 1.00 98.25 94 PRO A N 1
ATOM 679 C CA . PRO A 1 94 ? -8.130 1.718 -6.760 1.00 98.25 94 PRO A CA 1
ATOM 680 C C . PRO A 1 94 ? -7.961 1.226 -8.200 1.00 98.25 94 PRO A C 1
ATOM 682 O O . PRO A 1 94 ? -8.389 1.892 -9.147 1.00 98.25 94 PRO A O 1
ATOM 685 N N . VAL A 1 95 ? -7.371 0.043 -8.376 1.00 97.88 95 VAL A N 1
ATOM 686 C CA . VAL A 1 95 ? -7.395 -0.628 -9.685 1.00 97.88 95 VAL A CA 1
ATOM 687 C C . VAL A 1 95 ? -8.841 -0.894 -10.123 1.00 97.88 95 VAL A C 1
ATOM 689 O O . VAL A 1 95 ? -9.746 -0.969 -9.293 1.00 97.88 95 VAL A O 1
ATOM 692 N N . SER A 1 96 ? -9.082 -1.056 -11.427 1.00 96.06 96 SER A N 1
ATOM 693 C CA . SER A 1 96 ? -10.426 -1.363 -11.939 1.00 96.06 96 SER A CA 1
ATOM 694 C C . SER A 1 96 ? -10.998 -2.623 -11.273 1.00 96.06 96 SER A C 1
ATOM 696 O O . SER A 1 96 ? -10.341 -3.662 -11.242 1.00 96.06 96 SER A O 1
ATOM 698 N N . GLY A 1 97 ? -12.204 -2.517 -10.703 1.00 95.69 97 GLY A N 1
ATOM 699 C CA . GLY A 1 97 ? -12.835 -3.590 -9.921 1.00 95.69 97 GLY A CA 1
ATOM 700 C C . GLY A 1 97 ? -12.232 -3.820 -8.526 1.00 95.69 97 GLY A C 1
ATOM 701 O O . GLY A 1 97 ? -12.664 -4.730 -7.822 1.00 95.69 97 GLY A O 1
ATOM 702 N N . GLY A 1 98 ? -11.248 -3.015 -8.121 1.00 95.50 98 GLY A N 1
ATOM 703 C CA . GLY A 1 98 ? -10.619 -3.051 -6.805 1.00 95.50 98 GLY A CA 1
ATOM 704 C C . GLY A 1 98 ? -11.470 -2.411 -5.704 1.00 95.50 98 GLY A C 1
ATOM 705 O O . GLY A 1 98 ? -12.475 -1.745 -5.954 1.00 95.50 98 GLY A O 1
ATOM 706 N N . LYS A 1 99 ? -11.045 -2.612 -4.452 1.00 97.25 99 LYS A N 1
ATOM 707 C CA . LYS A 1 99 ? -11.693 -2.037 -3.267 1.00 97.25 99 LYS A CA 1
ATOM 708 C C . LYS A 1 99 ? -11.302 -0.564 -3.106 1.00 97.25 99 LYS A C 1
ATOM 710 O O . LYS A 1 99 ? -10.120 -0.254 -2.991 1.00 97.25 99 LYS A O 1
ATOM 715 N N . THR A 1 100 ? -12.294 0.318 -2.984 1.00 98.12 100 THR A N 1
ATOM 716 C CA . THR A 1 100 ? -12.095 1.665 -2.427 1.00 98.12 100 THR A CA 1
ATOM 717 C C . THR A 1 100 ? -11.955 1.578 -0.910 1.00 98.12 100 THR A C 1
ATOM 719 O O . THR A 1 100 ? -12.796 0.979 -0.237 1.00 98.12 100 THR A O 1
ATOM 722 N N . VAL A 1 101 ? -10.896 2.174 -0.374 1.00 98.25 101 VAL A N 1
ATOM 723 C CA . VAL A 1 101 ? -10.625 2.261 1.062 1.00 98.25 101 VAL A CA 1
ATOM 724 C C . VAL A 1 101 ? -11.346 3.468 1.658 1.00 98.25 101 VAL A C 1
ATOM 726 O O . VAL A 1 101 ? -11.268 4.580 1.134 1.00 98.25 101 VAL A O 1
ATOM 729 N N . PHE A 1 102 ? -12.022 3.238 2.777 1.00 97.94 102 PHE A N 1
ATOM 730 C CA . PHE A 1 102 ? -12.705 4.257 3.563 1.00 97.94 102 PHE A CA 1
ATOM 731 C C . PHE A 1 102 ? -12.160 4.243 4.988 1.00 97.94 102 PHE A C 1
ATOM 733 O O . PHE A 1 102 ? -11.792 3.177 5.486 1.00 97.94 102 PHE A O 1
ATOM 740 N N . PHE A 1 103 ? -12.147 5.403 5.641 1.00 96.81 103 PHE A N 1
ATOM 741 C CA . PHE A 1 103 ? -11.925 5.459 7.083 1.00 96.81 103 PHE A CA 1
ATOM 742 C C . PHE A 1 103 ? -13.032 4.682 7.820 1.00 96.81 103 PHE A C 1
ATOM 744 O O . PHE A 1 103 ? -14.184 4.680 7.357 1.00 96.81 103 PHE A O 1
ATOM 751 N N . PRO A 1 104 ? -12.715 4.017 8.947 1.00 95.62 104 PRO A N 1
ATOM 752 C CA . PRO A 1 104 ? -13.750 3.491 9.825 1.00 95.62 104 PRO A CA 1
ATOM 753 C C . PRO A 1 104 ? -14.597 4.643 10.387 1.00 95.62 104 PRO A C 1
ATOM 755 O O . PRO A 1 104 ? -14.173 5.797 10.409 1.00 95.62 104 PRO A O 1
ATOM 758 N N . ILE A 1 105 ? -15.818 4.328 10.825 1.00 93.00 105 ILE A N 1
ATOM 759 C CA . ILE A 1 105 ? -16.710 5.323 11.447 1.00 93.00 105 ILE A CA 1
ATOM 760 C C . ILE A 1 105 ? -16.120 5.802 12.783 1.00 93.00 105 ILE A C 1
ATOM 762 O O . ILE A 1 105 ? -16.319 6.952 13.171 1.00 93.00 105 ILE A O 1
ATOM 766 N N . ASP A 1 106 ? -15.393 4.925 13.473 1.00 91.88 106 ASP A N 1
ATOM 767 C CA . ASP A 1 106 ? -14.770 5.169 14.763 1.00 91.88 106 ASP A CA 1
ATOM 768 C C . ASP A 1 106 ? -13.362 4.561 14.874 1.00 91.88 106 ASP A C 1
ATOM 770 O O . ASP A 1 106 ? -13.017 3.558 14.243 1.00 91.88 106 ASP A O 1
ATOM 774 N N . GLY A 1 107 ? -12.557 5.184 15.737 1.00 93.81 107 GLY A N 1
ATOM 775 C CA . GLY A 1 107 ? -11.181 4.790 16.016 1.00 93.81 107 GLY A CA 1
ATOM 776 C C . GLY A 1 107 ? -10.169 5.317 14.999 1.00 93.81 107 GLY A C 1
ATOM 777 O O . GLY A 1 107 ? -10.464 5.491 13.818 1.00 93.81 107 GLY A O 1
ATOM 778 N N . ASP A 1 108 ? -8.953 5.540 15.486 1.00 97.19 108 ASP A N 1
ATOM 779 C CA . ASP A 1 108 ? -7.835 5.986 14.664 1.00 97.19 108 ASP A CA 1
ATOM 780 C C . ASP A 1 108 ? -7.167 4.789 13.973 1.00 97.19 108 ASP A C 1
ATOM 782 O O . ASP A 1 108 ? -7.195 3.649 14.464 1.00 97.19 108 ASP A O 1
ATOM 786 N N . VAL A 1 109 ? -6.559 5.049 12.817 1.00 98.44 109 VAL A N 1
ATOM 787 C CA . VAL A 1 109 ? -5.920 4.025 11.987 1.00 98.44 109 VAL A CA 1
ATOM 788 C C . VAL A 1 109 ? -4.541 4.459 11.515 1.00 98.44 109 VAL A C 1
ATOM 790 O O . VAL A 1 109 ? -4.330 5.622 11.188 1.00 98.44 109 VAL A O 1
ATOM 793 N N . ASP A 1 110 ? -3.640 3.488 11.398 1.00 98.62 110 ASP A N 1
ATOM 794 C CA . ASP A 1 110 ? -2.365 3.656 10.701 1.00 98.62 110 ASP A CA 1
ATOM 795 C C . ASP A 1 110 ? -2.469 3.039 9.299 1.00 98.62 110 ASP A C 1
ATOM 797 O O . ASP A 1 110 ? -3.147 2.024 9.088 1.00 98.62 110 ASP A O 1
ATOM 801 N N . PHE A 1 111 ? -1.742 3.613 8.342 1.00 98.62 111 PHE A N 1
ATOM 802 C CA . PHE A 1 111 ? -1.596 3.058 7.000 1.00 98.62 111 PHE A CA 1
ATOM 803 C C . PHE A 1 111 ? -0.167 2.600 6.747 1.00 98.62 111 PHE A C 1
ATOM 805 O O . PHE A 1 111 ? 0.802 3.313 7.014 1.00 98.62 111 PHE A O 1
ATOM 812 N N . TYR A 1 112 ? -0.056 1.419 6.152 1.00 98.25 112 TYR A N 1
ATOM 813 C CA . TYR A 1 112 ? 1.189 0.853 5.655 1.00 98.25 112 TYR A CA 1
ATOM 814 C C . TYR A 1 112 ? 1.062 0.713 4.145 1.00 98.25 112 TYR A C 1
ATOM 816 O O . TYR A 1 112 ? 0.050 0.211 3.654 1.00 98.25 112 TYR A O 1
ATOM 824 N N . SER A 1 113 ? 2.078 1.134 3.401 1.00 98.00 113 SER A N 1
ATOM 825 C CA . SER A 1 113 ? 2.097 0.968 1.951 1.00 98.00 113 SER A CA 1
ATOM 826 C C . SER A 1 113 ? 3.470 0.578 1.438 1.00 98.00 113 SER A C 1
ATOM 828 O O . SER A 1 113 ? 4.489 0.872 2.066 1.00 98.00 113 SER A O 1
ATOM 830 N N . TYR A 1 114 ? 3.494 -0.107 0.301 1.00 97.50 114 TYR A N 1
ATOM 831 C CA . TYR A 1 114 ? 4.737 -0.494 -0.350 1.00 97.50 114 TYR A CA 1
ATOM 832 C C . TYR A 1 114 ? 4.587 -0.577 -1.868 1.00 97.50 114 TYR A C 1
ATOM 834 O O . TYR A 1 114 ? 3.486 -0.770 -2.383 1.00 97.50 114 TYR A O 1
ATOM 842 N N . TYR A 1 115 ? 5.714 -0.464 -2.561 1.00 96.56 115 TYR A N 1
ATOM 843 C CA . TYR A 1 115 ? 5.875 -0.637 -4.003 1.00 96.56 115 TYR A CA 1
ATOM 844 C C . TYR A 1 115 ? 7.052 -1.600 -4.270 1.00 96.56 115 TYR A C 1
ATOM 846 O O . TYR A 1 115 ? 8.011 -1.575 -3.496 1.00 96.56 115 TYR A O 1
ATOM 854 N N . PRO A 1 116 ? 7.035 -2.395 -5.356 1.00 95.81 116 PRO A N 1
ATOM 855 C CA . PRO A 1 116 ? 5.882 -2.654 -6.220 1.00 95.81 116 PRO A CA 1
ATOM 856 C C . PRO A 1 116 ? 4.893 -3.618 -5.554 1.00 95.81 116 PRO A C 1
ATOM 858 O O . PRO A 1 116 ? 5.286 -4.490 -4.780 1.00 95.81 116 PRO A O 1
ATOM 861 N N . GLN A 1 117 ? 3.600 -3.476 -5.853 1.00 97.25 117 GLN A N 1
ATOM 862 C CA . GLN A 1 117 ? 2.562 -4.364 -5.319 1.00 97.25 117 GLN A CA 1
ATOM 863 C C . GLN A 1 117 ? 2.758 -5.810 -5.801 1.00 97.25 117 GLN A C 1
ATOM 865 O O . GLN A 1 117 ? 2.949 -6.071 -6.988 1.00 97.25 117 GLN A O 1
ATOM 870 N N . THR A 1 118 ? 2.691 -6.753 -4.861 1.00 96.06 118 THR A N 1
ATOM 871 C CA . THR A 1 118 ? 2.920 -8.190 -5.080 1.00 96.06 118 THR A CA 1
ATOM 872 C C . THR A 1 118 ? 2.080 -9.031 -4.115 1.00 96.06 118 THR A C 1
ATOM 874 O O . THR A 1 118 ? 1.356 -8.508 -3.266 1.00 96.06 118 THR A O 1
ATOM 877 N N . THR A 1 119 ? 2.172 -10.357 -4.213 1.00 95.50 119 THR A N 1
ATOM 878 C CA . THR A 1 119 ? 1.634 -11.251 -3.181 1.00 95.50 119 THR A CA 1
ATOM 879 C C . THR A 1 119 ? 2.436 -11.120 -1.887 1.00 95.50 119 THR A C 1
ATOM 881 O O . THR A 1 119 ? 3.665 -11.169 -1.899 1.00 95.50 119 THR A O 1
ATOM 884 N N . VAL A 1 120 ? 1.727 -11.021 -0.763 1.00 96.56 120 VAL A N 1
ATOM 885 C CA . VAL A 1 120 ? 2.299 -10.929 0.585 1.00 96.56 120 VAL A CA 1
ATOM 886 C C . VAL A 1 120 ? 1.947 -12.187 1.362 1.00 96.56 120 VAL A C 1
ATOM 888 O O . VAL A 1 120 ? 0.799 -12.623 1.335 1.00 96.56 120 VAL A O 1
ATOM 891 N N . ASN A 1 121 ? 2.931 -12.758 2.056 1.00 94.94 121 ASN A N 1
ATOM 892 C CA . ASN A 1 121 ? 2.741 -13.901 2.949 1.00 94.94 121 ASN A CA 1
ATOM 893 C C . ASN A 1 121 ? 3.233 -13.511 4.343 1.00 94.94 121 ASN A C 1
ATOM 895 O O . ASN A 1 121 ? 4.345 -13.000 4.469 1.00 94.94 121 ASN A O 1
ATOM 899 N N . ASP A 1 122 ? 2.412 -13.718 5.374 1.00 94.88 122 ASP A N 1
ATOM 900 C CA . ASP A 1 122 ? 2.714 -13.333 6.762 1.00 94.88 122 ASP A CA 1
ATOM 901 C C . ASP A 1 122 ? 3.205 -11.879 6.903 1.00 94.88 122 ASP A C 1
ATOM 903 O O . ASP A 1 122 ? 4.170 -11.600 7.617 1.00 94.88 122 ASP A O 1
ATOM 907 N N . TYR A 1 123 ? 2.575 -10.952 6.170 1.00 96.00 123 TYR A N 1
ATOM 908 C CA . TYR A 1 123 ? 2.956 -9.530 6.112 1.00 96.00 123 TYR A CA 1
ATOM 909 C C . TYR A 1 123 ? 4.418 -9.287 5.695 1.00 96.00 123 TYR A C 1
ATOM 911 O O . TYR A 1 123 ? 5.020 -8.271 6.041 1.00 96.00 123 TYR A O 1
ATOM 919 N N . LYS A 1 124 ? 4.993 -10.213 4.917 1.00 94.38 124 LYS A N 1
ATOM 920 C CA . LYS A 1 124 ? 6.322 -10.108 4.309 1.00 94.38 124 LYS A CA 1
ATOM 921 C C . LYS A 1 124 ? 6.222 -10.158 2.790 1.00 94.38 124 LYS A C 1
ATOM 923 O O . LYS A 1 124 ? 5.525 -10.998 2.216 1.00 94.38 124 LYS A O 1
ATOM 928 N N . VAL A 1 125 ? 6.977 -9.274 2.149 1.00 94.00 125 VAL A N 1
ATOM 929 C CA . VAL A 1 125 ? 7.185 -9.272 0.700 1.00 94.00 125 VAL A CA 1
ATOM 930 C C . VAL A 1 125 ? 8.456 -10.058 0.404 1.00 94.00 125 VAL A C 1
ATOM 932 O O . VAL A 1 125 ? 9.510 -9.782 0.977 1.00 94.00 125 VAL A O 1
ATOM 935 N N . ALA A 1 126 ? 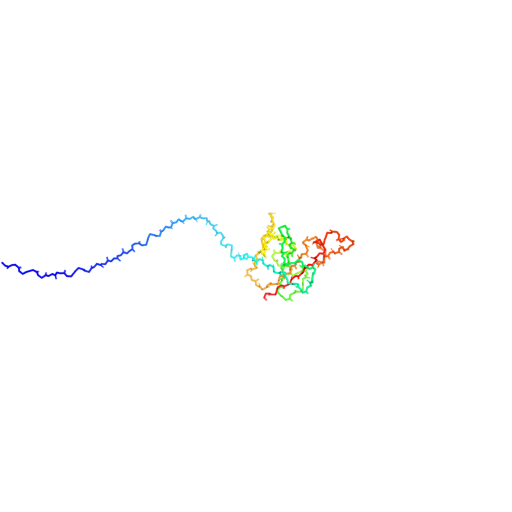8.359 -11.048 -0.478 1.00 92.62 126 ALA A N 1
ATOM 936 C CA . ALA A 1 126 ? 9.535 -11.730 -1.001 1.00 92.62 126 ALA A CA 1
ATOM 937 C C . ALA A 1 126 ? 10.169 -10.862 -2.096 1.00 92.62 126 ALA A C 1
ATOM 939 O O . ALA A 1 126 ? 9.496 -10.510 -3.063 1.00 92.62 126 ALA A O 1
ATOM 940 N N . LEU A 1 127 ? 11.451 -10.528 -1.939 1.00 90.25 127 LEU A N 1
ATOM 941 C CA . LEU A 1 127 ? 12.214 -9.746 -2.909 1.00 90.25 127 LEU A CA 1
ATOM 942 C C . LEU A 1 127 ? 13.324 -10.615 -3.505 1.00 90.25 127 LEU A C 1
ATOM 944 O O . LEU A 1 127 ? 14.219 -11.061 -2.786 1.00 90.25 127 LEU A O 1
ATOM 948 N N . ASP A 1 128 ? 13.258 -10.845 -4.813 1.00 89.06 128 ASP A N 1
ATOM 949 C CA . ASP A 1 128 ? 14.295 -11.537 -5.577 1.00 89.06 128 ASP A CA 1
ATOM 950 C C . ASP A 1 128 ? 15.088 -10.510 -6.389 1.00 89.06 128 ASP A C 1
ATOM 952 O O . ASP A 1 128 ? 14.546 -9.861 -7.277 1.00 89.06 128 ASP A O 1
ATOM 956 N N . VAL A 1 129 ? 16.372 -10.353 -6.063 1.00 90.38 129 VAL A N 1
ATOM 957 C CA . VAL A 1 129 ? 17.281 -9.377 -6.690 1.00 90.38 129 VAL A CA 1
ATOM 958 C C . VAL A 1 129 ? 18.282 -10.027 -7.649 1.00 90.38 129 VAL A C 1
ATOM 960 O O . VAL A 1 129 ? 19.285 -9.407 -8.011 1.00 90.38 129 VAL A O 1
ATOM 963 N N . THR A 1 130 ? 18.060 -11.291 -8.021 1.00 92.69 130 THR A N 1
ATOM 964 C CA . THR A 1 130 ? 18.972 -12.034 -8.902 1.00 92.69 130 THR A CA 1
ATOM 965 C C . THR A 1 130 ? 18.958 -11.510 -10.340 1.00 92.69 130 THR A C 1
ATOM 967 O O . THR A 1 130 ? 20.015 -11.445 -10.969 1.00 92.69 130 THR A O 1
ATOM 970 N N . ASP A 1 131 ? 17.794 -11.087 -10.844 1.00 88.88 131 ASP A N 1
ATOM 971 C CA . ASP A 1 131 ? 17.632 -10.448 -12.153 1.00 88.88 131 ASP A CA 1
ATOM 972 C C . ASP A 1 131 ? 17.553 -8.922 -12.008 1.00 88.88 131 ASP A C 1
ATOM 974 O O . ASP A 1 131 ? 16.540 -8.366 -11.593 1.00 88.88 131 ASP A O 1
ATOM 978 N N . GLN A 1 132 ? 18.632 -8.234 -12.382 1.00 89.19 132 GLN A N 1
ATOM 979 C CA . GLN A 1 132 ? 18.715 -6.769 -12.346 1.00 89.19 132 GLN A CA 1
ATOM 980 C C . GLN A 1 132 ? 18.365 -6.106 -13.685 1.00 89.19 132 GLN A C 1
ATOM 982 O O . GLN A 1 132 ? 18.556 -4.903 -13.847 1.00 89.19 132 GLN A O 1
ATOM 987 N N . THR A 1 133 ? 17.864 -6.858 -14.671 1.00 90.75 133 THR A N 1
ATOM 988 C CA . THR A 1 133 ? 17.475 -6.278 -15.969 1.00 90.75 133 THR A CA 1
ATOM 989 C C . THR A 1 133 ? 16.152 -5.506 -15.912 1.00 90.75 133 THR A C 1
ATOM 991 O O . THR A 1 133 ? 15.880 -4.710 -16.809 1.00 90.75 133 THR A O 1
ATOM 994 N N . LYS A 1 134 ? 15.360 -5.707 -14.849 1.00 85.31 134 LYS A N 1
ATOM 995 C CA . LYS A 1 134 ? 14.072 -5.046 -14.575 1.00 85.31 134 LYS A CA 1
ATOM 996 C C . LYS A 1 134 ? 14.127 -4.320 -13.237 1.00 85.31 134 LYS A C 1
ATOM 998 O O . LYS A 1 134 ? 13.606 -4.798 -12.229 1.00 85.31 134 LYS A O 1
ATOM 1003 N N . GLN A 1 135 ? 14.822 -3.189 -13.220 1.00 84.44 135 GLN A N 1
ATOM 1004 C CA . GLN A 1 135 ? 15.114 -2.453 -11.992 1.00 84.44 135 GLN A CA 1
ATOM 1005 C C . GLN A 1 135 ? 13.836 -2.060 -11.232 1.00 84.44 135 GLN A C 1
ATOM 1007 O O . GLN A 1 135 ? 13.806 -2.146 -10.009 1.00 84.44 135 GLN A O 1
ATOM 1012 N N . GLU A 1 136 ? 12.767 -1.703 -11.943 1.00 83.56 136 GLU A N 1
ATOM 1013 C CA . GLU A 1 136 ? 11.476 -1.301 -11.381 1.00 83.56 136 GLU A CA 1
ATOM 1014 C C . GLU A 1 136 ? 10.788 -2.400 -10.556 1.00 83.56 136 GLU A C 1
ATOM 1016 O O . GLU A 1 136 ? 10.052 -2.092 -9.622 1.00 83.56 136 GLU A O 1
ATOM 1021 N N . ALA A 1 137 ? 11.049 -3.675 -10.864 1.00 85.38 137 ALA A N 1
ATOM 1022 C CA . ALA A 1 137 ? 10.476 -4.814 -10.147 1.00 85.38 137 ALA A CA 1
ATOM 1023 C C . ALA A 1 137 ? 11.180 -5.089 -8.807 1.00 85.38 137 ALA A C 1
ATOM 1025 O O . ALA A 1 137 ? 10.638 -5.803 -7.963 1.00 85.38 137 ALA A O 1
ATOM 1026 N N . ILE A 1 138 ? 12.380 -4.533 -8.621 1.00 88.69 138 ILE A N 1
ATOM 1027 C CA . ILE A 1 138 ? 13.219 -4.736 -7.434 1.00 88.69 138 ILE A CA 1
ATOM 1028 C C . ILE A 1 138 ? 13.511 -3.435 -6.673 1.00 88.69 138 ILE A C 1
ATOM 1030 O O . ILE A 1 138 ? 14.162 -3.471 -5.628 1.00 88.69 138 ILE A O 1
ATOM 1034 N N . ASP A 1 139 ? 13.016 -2.296 -7.167 1.00 89.19 139 ASP A N 1
ATOM 1035 C CA . ASP A 1 139 ? 13.094 -0.983 -6.521 1.00 89.19 139 ASP A CA 1
ATOM 1036 C C . ASP A 1 139 ? 12.051 -0.868 -5.402 1.00 89.19 139 ASP A C 1
ATOM 1038 O O . ASP A 1 139 ? 11.024 -0.200 -5.517 1.00 89.19 139 ASP A O 1
ATOM 1042 N N . PHE A 1 140 ? 12.273 -1.627 -4.329 1.00 92.62 140 PHE A N 1
ATOM 1043 C CA . PHE A 1 140 ? 11.320 -1.734 -3.235 1.00 92.62 140 PHE A CA 1
ATOM 1044 C C . PHE A 1 140 ? 11.261 -0.445 -2.408 1.00 92.62 140 PHE A C 1
ATOM 1046 O O . PHE A 1 140 ? 12.260 -0.009 -1.830 1.00 92.62 140 PHE A O 1
ATOM 1053 N N . MET A 1 141 ? 10.061 0.115 -2.272 1.00 93.56 141 MET A N 1
ATOM 1054 C CA . MET A 1 141 ? 9.784 1.281 -1.435 1.00 93.56 141 MET A CA 1
ATOM 1055 C C . MET A 1 141 ? 8.707 0.952 -0.409 1.00 93.56 141 MET A C 1
ATOM 1057 O O . MET A 1 141 ? 7.799 0.167 -0.669 1.00 93.56 141 MET A O 1
ATOM 1061 N N . TYR A 1 142 ? 8.784 1.591 0.754 1.00 94.69 142 TYR A N 1
ATOM 1062 C CA . TYR A 1 142 ? 7.841 1.409 1.850 1.00 94.69 142 TYR A CA 1
ATOM 1063 C C . TYR A 1 142 ? 7.552 2.745 2.532 1.00 94.69 142 TYR A C 1
ATOM 1065 O O . TYR A 1 142 ? 8.458 3.560 2.719 1.00 94.69 142 TYR A O 1
ATOM 1073 N N . ALA A 1 143 ? 6.302 2.945 2.942 1.00 95.75 143 ALA A N 1
ATOM 1074 C CA . ALA A 1 143 ? 5.882 4.091 3.731 1.00 95.75 143 ALA A CA 1
ATOM 1075 C C . ALA A 1 143 ? 4.892 3.676 4.827 1.00 95.75 143 ALA A C 1
ATOM 1077 O O . ALA A 1 143 ? 4.056 2.790 4.636 1.00 95.75 143 ALA A O 1
ATOM 1078 N N . LYS A 1 144 ? 4.974 4.370 5.964 1.00 96.44 144 LYS A N 1
ATOM 1079 C CA . LYS A 1 144 ? 4.005 4.307 7.059 1.00 96.44 144 LYS A CA 1
ATOM 1080 C C . LYS A 1 144 ? 3.466 5.711 7.318 1.00 96.44 144 LYS A C 1
ATOM 1082 O O . LYS A 1 144 ? 4.243 6.666 7.352 1.00 96.44 144 LYS A O 1
ATOM 1087 N N . THR A 1 145 ? 2.166 5.824 7.543 1.00 96.44 145 THR A N 1
ATOM 1088 C CA . THR A 1 145 ? 1.532 7.035 8.071 1.00 96.44 145 THR A CA 1
ATOM 1089 C C . THR A 1 145 ? 0.759 6.665 9.326 1.00 96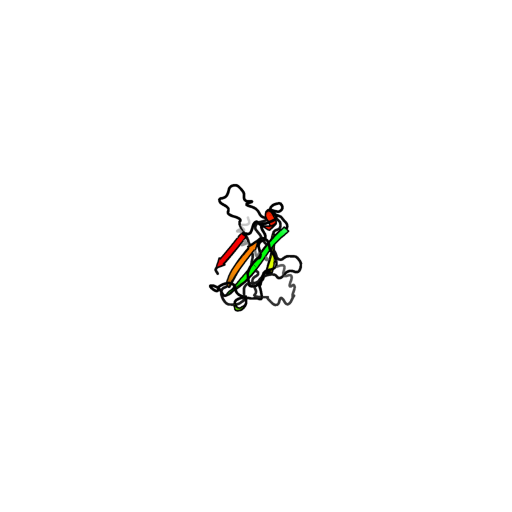.44 145 THR A C 1
ATOM 1091 O O . THR A 1 145 ? -0.010 5.707 9.311 1.00 96.44 145 THR A O 1
ATOM 1094 N N . GLU A 1 146 ? 1.015 7.398 10.404 1.00 96.19 146 GLU A N 1
ATOM 1095 C CA . GLU A 1 146 ? 0.329 7.246 11.688 1.00 96.19 146 GLU A CA 1
ATOM 1096 C C . GLU A 1 146 ? -0.820 8.252 11.768 1.00 96.19 146 GLU A C 1
ATOM 1098 O O . GLU A 1 146 ? -0.665 9.386 11.295 1.00 96.19 146 GLU A O 1
ATOM 1103 N N . GLY A 1 147 ? -1.962 7.792 12.281 1.00 86.31 147 GLY A N 1
ATOM 1104 C CA . GLY A 1 147 ? -3.175 8.591 12.480 1.00 86.31 147 GLY A CA 1
ATOM 1105 C C . GLY A 1 147 ? -3.152 9.438 13.743 1.00 86.31 147 GLY A C 1
ATOM 1106 O O . GLY A 1 147 ? -2.451 9.058 14.709 1.00 86.31 147 GLY A O 1
#

Sequence (147 aa):
MKKMTKFFALALLAGAMVSCSTEDTVPSTQNDKVAVQFTGGISVNTRAAGVAWADGDRIGIFMTEAGKTLSADVIKEGVDNVCYQSNGSIAFSPVSGGKTVFFPIDGDVDFYSYYPQTTVNDYKVALDVTDQTKQEAIDFMYAKTEG

Secondary structure (DSSP, 8-state):
----PPPP------------------------PPBP-EE------STT---SPPEEEEEEEEEEETTPPS-GGGB-TT-SSEEEEEESSSEEEEPTTPPPPB--SSS-EEEEEEES---EETTEE----S--S-HHHH--EEEEE--

pLDDT: mean 83.54, std 19.73, range [38.09, 98.81]

Radius of gyration: 27.85 Å; chains: 1; bounding box: 71×93×33 Å

InterPro domains:
  IPR025049 Fimbrillin-like 1 [PF13149] (46-146)
  IPR042278 Fimbrillin-like 1, N-terminal [G3DSA:2.60.40.2620] (22-147)

Organism: NCBI:txid165179